Protein AF-A0A352Z341-F1 (afdb_monomer_lite)

Foldseek 3Di:
DDDDDDACLCVLQDPVSLVVQLVVCVVPHDPVSNVVSVVSPCVNCPLVNVCVVVVHDSVRD

Structure (mmCIF, N/CA/C/O backbone):
data_AF-A0A352Z341-F1
#
_entry.id   AF-A0A352Z341-F1
#
loop_
_atom_site.group_PDB
_atom_site.id
_atom_site.type_symbol
_atom_site.label_atom_id
_atom_site.label_alt_id
_atom_site.label_comp_id
_atom_site.label_asym_id
_atom_site.label_entity_id
_atom_site.label_seq_id
_atom_site.pdbx_PDB_ins_code
_atom_site.Cartn_x
_atom_site.Cartn_y
_atom_site.Cartn_z
_atom_site.occupancy
_atom_site.B_iso_or_equiv
_atom_site.auth_seq_id
_atom_site.auth_comp_id
_atom_site.auth_asym_id
_atom_site.auth_atom_id
_atom_site.pdbx_PDB_model_num
ATOM 1 N N . MET A 1 1 ? -19.963 17.631 -18.400 1.00 67.62 1 MET A N 1
ATOM 2 C CA . MET A 1 1 ? -19.329 16.426 -17.830 1.00 67.62 1 MET A CA 1
ATOM 3 C C . MET A 1 1 ? -18.431 16.906 -16.710 1.00 67.62 1 MET A C 1
ATOM 5 O O . MET A 1 1 ? -17.624 17.788 -16.969 1.00 67.62 1 MET A O 1
ATOM 9 N N . GLU A 1 2 ? -18.638 16.428 -15.486 1.00 79.56 2 GLU A N 1
ATOM 10 C CA . GLU A 1 2 ? -17.760 16.739 -14.351 1.00 79.56 2 GLU A CA 1
ATOM 11 C C . GLU A 1 2 ? -16.661 15.675 -14.254 1.00 79.56 2 GLU A C 1
ATOM 13 O O . GLU A 1 2 ? -16.917 14.501 -14.521 1.00 79.56 2 GLU A O 1
ATOM 18 N N . THR A 1 3 ? -15.437 16.086 -13.923 1.00 87.62 3 THR A N 1
ATOM 19 C CA . THR A 1 3 ? -14.273 15.197 -13.780 1.00 87.62 3 THR A CA 1
ATOM 20 C C . THR A 1 3 ? -13.874 15.091 -12.314 1.00 87.62 3 THR A C 1
ATOM 22 O O . THR A 1 3 ? -13.792 16.114 -11.634 1.00 87.62 3 THR A O 1
ATOM 25 N N . SER A 1 4 ? -13.561 13.886 -11.839 1.00 88.06 4 SER A N 1
ATOM 26 C CA . SER A 1 4 ? -12.955 13.659 -10.523 1.00 88.06 4 SER A CA 1
ATOM 27 C C . SER A 1 4 ? -11.435 13.514 -10.629 1.00 88.06 4 SER A C 1
ATOM 29 O O . SER A 1 4 ? -10.885 13.232 -11.696 1.00 88.06 4 SER A O 1
ATOM 31 N N . LYS A 1 5 ? -10.737 13.724 -9.507 1.00 94.12 5 LYS A N 1
ATOM 32 C CA . LYS A 1 5 ? -9.309 13.414 -9.414 1.00 94.12 5 LYS A CA 1
ATOM 33 C C . LYS A 1 5 ? -9.136 11.896 -9.470 1.00 94.12 5 LYS A C 1
ATOM 35 O O . LYS A 1 5 ? -9.803 11.185 -8.728 1.00 94.12 5 LYS A O 1
ATOM 40 N N . PHE A 1 6 ? -8.236 11.429 -10.328 1.00 94.50 6 PHE A N 1
ATOM 41 C CA . PHE A 1 6 ? -7.873 10.020 -10.389 1.00 94.50 6 PHE A CA 1
ATOM 42 C C . PHE A 1 6 ? -7.022 9.623 -9.180 1.00 94.50 6 PHE A C 1
ATOM 44 O O . PHE A 1 6 ? -6.075 10.331 -8.821 1.00 94.50 6 PHE A O 1
ATOM 51 N N . ASP A 1 7 ? -7.350 8.477 -8.596 1.00 95.12 7 ASP A N 1
ATOM 52 C CA . ASP A 1 7 ? -6.580 7.821 -7.551 1.00 95.12 7 ASP A CA 1
ATOM 53 C C . ASP A 1 7 ? -6.581 6.317 -7.820 1.00 95.12 7 ASP A C 1
ATOM 55 O O . ASP A 1 7 ? -7.639 5.698 -7.895 1.00 95.12 7 ASP A O 1
ATOM 59 N N . ILE A 1 8 ? -5.404 5.721 -8.008 1.00 96.19 8 ILE A N 1
ATOM 60 C CA . ILE A 1 8 ? -5.298 4.297 -8.356 1.00 96.19 8 ILE A CA 1
ATOM 61 C C . ILE A 1 8 ? -5.807 3.394 -7.225 1.00 96.19 8 ILE A C 1
ATOM 63 O O . ILE A 1 8 ? -6.330 2.318 -7.499 1.00 96.19 8 ILE A O 1
ATOM 67 N N . ALA A 1 9 ? -5.717 3.843 -5.966 1.00 97.19 9 ALA A N 1
ATOM 68 C CA . ALA A 1 9 ? -6.167 3.065 -4.816 1.00 97.19 9 ALA A CA 1
ATOM 69 C C . ALA A 1 9 ? -7.673 2.755 -4.867 1.00 97.19 9 ALA A C 1
ATOM 71 O O . ALA A 1 9 ? -8.088 1.721 -4.351 1.00 97.19 9 ALA A O 1
ATOM 72 N N . ASP A 1 10 ? -8.468 3.596 -5.539 1.00 96.56 10 ASP A N 1
ATOM 73 C CA . ASP A 1 10 ? -9.911 3.391 -5.716 1.00 96.56 10 ASP A CA 1
ATOM 74 C C . ASP A 1 10 ? -10.237 2.191 -6.631 1.00 96.56 10 ASP A C 1
ATOM 76 O O . ASP A 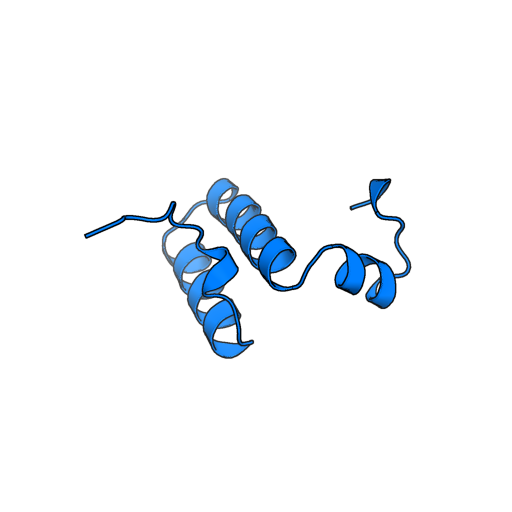1 10 ? -11.381 1.746 -6.672 1.00 96.56 10 ASP A O 1
ATOM 80 N N . TYR A 1 11 ? -9.242 1.657 -7.351 1.00 96.56 11 TYR A N 1
ATOM 81 C CA . TYR A 1 11 ? -9.385 0.553 -8.310 1.00 96.56 11 TYR A CA 1
ATOM 82 C C . TYR A 1 11 ? -8.649 -0.729 -7.879 1.00 96.56 11 TYR A C 1
ATOM 84 O O . TYR A 1 11 ? -8.694 -1.734 -8.586 1.00 96.56 11 TYR A O 1
ATOM 92 N N . LEU A 1 12 ? -7.965 -0.716 -6.729 1.00 98.06 12 LEU A N 1
ATOM 93 C CA . LEU A 1 12 ? -7.277 -1.879 -6.152 1.00 98.06 12 LEU A CA 1
ATOM 94 C C . LEU A 1 12 ? -8.194 -2.599 -5.148 1.00 98.06 12 LEU A C 1
ATOM 96 O O . LEU A 1 12 ? -7.886 -2.685 -3.957 1.00 98.06 12 LEU A O 1
ATOM 100 N N . ASP A 1 13 ? -9.348 -3.062 -5.634 1.00 95.88 13 ASP A N 1
ATOM 101 C CA . ASP A 1 13 ? -10.488 -3.551 -4.840 1.00 95.88 13 ASP A CA 1
ATOM 102 C C . ASP A 1 13 ? -10.534 -5.078 -4.635 1.00 95.88 13 ASP A C 1
ATOM 104 O O . ASP A 1 13 ? -11.368 -5.592 -3.885 1.00 95.88 13 ASP A O 1
ATOM 108 N N . SER A 1 14 ? -9.621 -5.806 -5.274 1.00 97.62 14 SER A N 1
ATOM 109 C CA . SER A 1 14 ? -9.510 -7.261 -5.21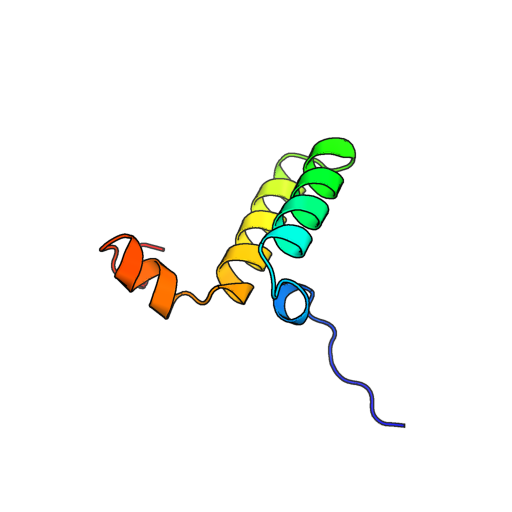4 1.00 97.62 14 SER A CA 1
ATOM 110 C C . SER A 1 14 ? -8.051 -7.699 -5.140 1.00 97.62 14 SER A C 1
ATOM 112 O O . SER A 1 14 ? -7.134 -6.981 -5.550 1.00 97.62 14 SER A O 1
ATOM 114 N N . ASN A 1 15 ? -7.830 -8.902 -4.609 1.00 96.88 15 ASN A N 1
ATOM 115 C CA . ASN A 1 15 ? -6.485 -9.459 -4.481 1.00 96.88 15 ASN A CA 1
ATOM 116 C C . ASN A 1 15 ? -5.845 -9.682 -5.855 1.00 96.88 15 ASN A C 1
ATOM 118 O O . ASN A 1 15 ? -4.645 -9.481 -6.011 1.00 96.88 15 ASN A O 1
ATOM 122 N N . GLU A 1 16 ? -6.649 -10.058 -6.847 1.00 98.06 16 GLU A N 1
ATOM 123 C CA . GLU A 1 16 ? -6.235 -10.234 -8.233 1.00 98.06 16 GLU A CA 1
ATOM 124 C C . GLU A 1 16 ? -5.744 -8.907 -8.827 1.00 98.06 16 GLU A C 1
ATOM 126 O O . GLU A 1 16 ? -4.641 -8.853 -9.363 1.00 98.06 16 GLU A O 1
ATOM 131 N N . MET A 1 17 ? -6.498 -7.814 -8.655 1.00 98.19 17 MET A N 1
ATOM 132 C CA . MET A 1 17 ? -6.089 -6.486 -9.134 1.00 98.19 17 MET A CA 1
ATOM 133 C C . MET A 1 17 ? -4.813 -5.989 -8.451 1.00 98.19 17 MET A C 1
ATOM 135 O O . MET A 1 17 ? -3.938 -5.429 -9.109 1.00 98.19 17 MET A O 1
ATOM 139 N N . ILE A 1 18 ? -4.679 -6.220 -7.143 1.00 98.19 18 ILE A N 1
ATOM 140 C CA . ILE A 1 18 ? -3.466 -5.880 -6.389 1.00 98.19 18 ILE A CA 1
ATOM 141 C C . ILE A 1 18 ? -2.257 -6.663 -6.913 1.00 98.19 18 ILE A C 1
ATOM 143 O O . ILE A 1 18 ? -1.188 -6.080 -7.095 1.00 98.19 18 ILE A O 1
ATOM 147 N N . ALA A 1 19 ? -2.417 -7.965 -7.163 1.00 98.19 19 ALA A N 1
ATOM 148 C CA . ALA A 1 19 ? -1.342 -8.816 -7.659 1.00 98.19 19 ALA A CA 1
ATOM 149 C C . ALA A 1 19 ? -0.885 -8.392 -9.060 1.00 98.19 19 ALA A C 1
ATOM 151 O O . ALA A 1 19 ? 0.311 -8.216 -9.276 1.00 98.19 19 ALA A O 1
ATOM 152 N N . GLU A 1 20 ? -1.819 -8.165 -9.986 1.00 98.31 20 GLU A N 1
ATOM 153 C CA . GLU A 1 20 ? -1.502 -7.692 -11.338 1.00 98.31 20 GLU A CA 1
ATOM 154 C C . GLU A 1 20 ? -0.823 -6.318 -11.316 1.00 98.31 20 GLU A C 1
ATOM 156 O O . GLU A 1 20 ? 0.191 -6.112 -11.984 1.00 98.31 20 GLU A O 1
ATOM 161 N N . TYR A 1 21 ? -1.324 -5.393 -10.491 1.00 98.12 21 TYR A N 1
ATOM 162 C CA . TYR A 1 21 ? -0.728 -4.070 -10.325 1.00 98.12 21 TYR A CA 1
ATOM 163 C C . TYR A 1 21 ? 0.718 -4.150 -9.818 1.00 98.12 21 TYR A C 1
ATOM 165 O O . TYR A 1 21 ? 1.616 -3.541 -10.401 1.00 98.12 21 TYR A O 1
ATOM 173 N N . LEU A 1 22 ? 0.962 -4.937 -8.766 1.00 98.12 22 LEU A N 1
ATOM 174 C CA . LEU A 1 22 ? 2.305 -5.118 -8.222 1.00 98.12 22 LEU A CA 1
ATOM 175 C C . LEU A 1 22 ? 3.230 -5.833 -9.217 1.00 98.12 22 LEU A C 1
ATOM 177 O O . LEU A 1 22 ? 4.383 -5.437 -9.356 1.00 98.12 22 LEU A O 1
ATOM 181 N N . ASN A 1 23 ? 2.737 -6.844 -9.938 1.00 98.31 23 ASN A N 1
ATOM 182 C CA . ASN A 1 23 ? 3.516 -7.564 -10.948 1.00 98.31 23 ASN A CA 1
ATOM 183 C C . ASN A 1 23 ? 3.971 -6.645 -12.085 1.00 98.31 23 ASN A C 1
ATOM 185 O O . ASN A 1 23 ? 5.125 -6.732 -12.500 1.00 98.31 23 ASN A O 1
ATOM 189 N N . ALA A 1 24 ? 3.102 -5.749 -12.561 1.00 98.19 24 ALA A N 1
ATOM 190 C CA . ALA A 1 24 ? 3.460 -4.777 -13.591 1.00 98.19 24 ALA A CA 1
ATOM 191 C C . ALA A 1 24 ? 4.611 -3.866 -13.131 1.00 98.19 24 ALA A C 1
ATOM 193 O O . ALA A 1 24 ? 5.579 -3.659 -13.859 1.00 98.19 24 ALA A O 1
ATOM 194 N N . ILE A 1 25 ? 4.550 -3.386 -11.887 1.00 98.25 25 ILE A N 1
ATOM 195 C CA . ILE A 1 25 ? 5.587 -2.520 -11.308 1.00 98.25 25 ILE A CA 1
ATOM 196 C C . ILE A 1 25 ? 6.891 -3.281 -11.087 1.00 98.25 25 ILE A C 1
ATOM 198 O O . ILE A 1 25 ? 7.955 -2.756 -11.380 1.00 98.25 25 ILE A O 1
ATOM 202 N N . LEU A 1 26 ? 6.830 -4.528 -10.620 1.00 98.12 26 LEU A N 1
ATOM 203 C CA . LEU A 1 26 ? 8.024 -5.361 -10.458 1.00 98.12 26 LEU A CA 1
ATOM 204 C C . LEU A 1 26 ? 8.691 -5.712 -11.796 1.00 98.12 26 LEU A C 1
ATOM 206 O O . LEU A 1 26 ? 9.892 -5.973 -11.824 1.00 98.12 26 LEU A O 1
ATOM 210 N N . ALA A 1 27 ? 7.926 -5.762 -12.889 1.00 98.31 27 ALA A N 1
ATOM 211 C CA . ALA A 1 27 ? 8.444 -6.074 -14.215 1.00 98.31 27 ALA A CA 1
ATOM 212 C C . ALA A 1 27 ? 9.066 -4.857 -14.920 1.00 98.31 27 ALA A C 1
ATOM 214 O O . ALA A 1 27 ? 10.040 -5.022 -15.656 1.00 98.31 27 ALA A O 1
ATOM 215 N N . GLU A 1 28 ? 8.500 -3.664 -14.725 1.00 97.50 28 GLU A N 1
ATOM 216 C CA . GLU A 1 28 ? 8.821 -2.479 -15.537 1.00 97.50 28 GLU A CA 1
ATOM 217 C C . GLU A 1 28 ? 9.327 -1.269 -14.737 1.00 97.50 28 GLU A C 1
ATOM 219 O O . GLU A 1 28 ? 9.935 -0.374 -15.325 1.00 97.50 28 GLU A O 1
ATOM 224 N N . GLY A 1 29 ? 9.072 -1.222 -13.429 1.00 96.81 29 GLY A N 1
ATOM 225 C CA . GLY A 1 29 ? 9.403 -0.101 -12.551 1.00 96.81 29 GLY A CA 1
ATOM 226 C C . GLY A 1 29 ? 10.740 -0.245 -11.828 1.00 96.81 29 GLY A C 1
ATOM 227 O O . GLY A 1 29 ? 11.490 -1.206 -12.015 1.00 96.81 29 GLY A O 1
ATOM 228 N N . ASP A 1 30 ? 11.030 0.735 -10.976 1.00 98.31 30 ASP A N 1
ATOM 229 C CA . ASP A 1 30 ? 12.198 0.740 -10.095 1.00 98.31 30 ASP A CA 1
ATOM 230 C C . ASP A 1 30 ? 11.831 0.592 -8.604 1.00 98.31 30 ASP A C 1
ATOM 232 O O . ASP A 1 30 ? 10.665 0.486 -8.215 1.00 98.31 30 ASP A O 1
ATOM 236 N N . ASP A 1 31 ? 12.847 0.574 -7.737 1.00 97.62 31 ASP A N 1
ATOM 237 C CA . ASP A 1 31 ? 12.667 0.450 -6.285 1.00 97.62 31 ASP A CA 1
ATOM 238 C C . ASP A 1 31 ? 11.737 1.534 -5.708 1.00 97.62 31 ASP A C 1
ATOM 240 O O . ASP A 1 31 ? 11.023 1.293 -4.729 1.00 97.62 31 ASP A O 1
ATOM 244 N N . SER A 1 32 ? 11.731 2.734 -6.299 1.00 98.19 32 SER A N 1
ATOM 245 C CA . SER A 1 32 ? 10.868 3.829 -5.863 1.00 98.19 32 SER A CA 1
ATOM 246 C C . SER A 1 32 ? 9.412 3.592 -6.267 1.00 98.19 32 SER A C 1
ATOM 248 O O . SER A 1 32 ? 8.516 3.810 -5.446 1.00 98.19 32 SER A O 1
ATOM 250 N N . ASP A 1 33 ? 9.176 3.037 -7.458 1.00 98.12 33 ASP A N 1
ATOM 251 C CA . ASP A 1 33 ? 7.841 2.646 -7.912 1.00 98.12 33 ASP A CA 1
ATOM 252 C C . ASP A 1 33 ? 7.244 1.552 -7.023 1.00 98.12 33 ASP A C 1
ATOM 254 O O . ASP A 1 33 ? 6.061 1.610 -6.683 1.00 98.12 33 ASP A O 1
ATOM 258 N N . VAL A 1 34 ? 8.057 0.590 -6.573 1.00 98.12 34 VAL A N 1
ATOM 259 C CA . VAL A 1 34 ? 7.613 -0.463 -5.643 1.00 98.12 34 VAL A CA 1
ATOM 260 C C . VAL A 1 34 ? 7.151 0.135 -4.312 1.00 98.12 34 VAL A C 1
ATOM 262 O O . VAL A 1 34 ? 6.095 -0.239 -3.794 1.00 98.12 34 VAL A O 1
ATOM 265 N N . ILE A 1 35 ? 7.893 1.097 -3.756 1.00 97.94 35 ILE A N 1
ATOM 266 C CA . ILE A 1 35 ? 7.503 1.780 -2.511 1.00 97.94 35 ILE A CA 1
ATOM 267 C C . ILE A 1 35 ? 6.181 2.533 -2.707 1.00 97.94 35 ILE A C 1
ATOM 269 O O . ILE A 1 35 ? 5.275 2.440 -1.872 1.00 97.94 35 ILE A O 1
ATOM 273 N N . THR A 1 36 ? 6.039 3.245 -3.825 1.00 97.94 36 THR A N 1
ATOM 274 C CA . THR A 1 36 ? 4.802 3.948 -4.178 1.00 97.94 36 THR A CA 1
ATOM 275 C C . THR A 1 36 ? 3.624 2.983 -4.332 1.00 97.94 36 THR A C 1
ATOM 277 O O . THR A 1 36 ? 2.542 3.244 -3.800 1.00 97.94 36 THR A O 1
ATOM 280 N N . ALA A 1 37 ? 3.836 1.836 -4.977 1.00 98.19 37 ALA A N 1
ATOM 281 C CA . ALA A 1 37 ? 2.833 0.794 -5.147 1.00 98.19 37 ALA A CA 1
ATOM 282 C C . ALA A 1 37 ? 2.325 0.249 -3.813 1.00 98.19 37 ALA A C 1
ATOM 284 O O . ALA A 1 37 ? 1.115 0.130 -3.610 1.00 98.19 37 ALA A O 1
ATOM 285 N N . ILE A 1 38 ? 3.240 -0.030 -2.880 1.00 97.00 38 ILE A N 1
ATOM 286 C CA . ILE A 1 38 ? 2.893 -0.466 -1.524 1.00 97.00 38 ILE A CA 1
ATOM 287 C C . ILE A 1 38 ? 2.011 0.587 -0.851 1.00 97.00 38 ILE A C 1
ATOM 289 O O . ILE A 1 38 ? 1.000 0.234 -0.248 1.00 97.00 38 ILE A O 1
ATOM 293 N N . GLY A 1 39 ? 2.328 1.876 -1.004 1.00 96.88 39 GLY A N 1
ATOM 294 C CA . GLY A 1 39 ? 1.490 2.967 -0.505 1.00 96.88 39 GLY A CA 1
ATOM 295 C C . GLY A 1 39 ? 0.076 2.966 -1.098 1.00 96.88 39 GLY A C 1
ATOM 296 O O . GLY A 1 39 ? -0.902 3.116 -0.362 1.00 96.88 39 GLY A O 1
ATOM 297 N N . HIS A 1 40 ? -0.056 2.751 -2.410 1.00 98.00 40 HIS A N 1
ATOM 298 C CA . HIS A 1 40 ? -1.357 2.653 -3.079 1.00 98.00 40 HIS A CA 1
ATOM 299 C C . HIS A 1 40 ? -2.184 1.462 -2.584 1.00 98.00 40 HIS A C 1
ATOM 301 O O . HIS A 1 40 ? -3.358 1.626 -2.251 1.00 98.00 40 HIS A O 1
ATOM 307 N N . ILE A 1 41 ? -1.565 0.285 -2.475 1.00 97.81 41 ILE A N 1
ATOM 308 C CA . ILE A 1 41 ? -2.207 -0.941 -1.979 1.00 97.81 41 ILE A CA 1
ATOM 309 C C . ILE A 1 41 ? -2.623 -0.763 -0.516 1.00 97.81 41 ILE A C 1
ATOM 311 O O . ILE A 1 41 ? -3.749 -1.059 -0.124 1.00 97.81 41 ILE A O 1
ATOM 315 N N . ALA A 1 42 ? -1.738 -0.217 0.315 1.00 96.44 42 ALA A N 1
ATOM 316 C CA . ALA A 1 42 ? -2.036 -0.004 1.721 1.00 96.44 42 ALA A CA 1
ATOM 317 C C . ALA A 1 42 ? -3.187 1.007 1.901 1.00 96.44 42 ALA A C 1
ATOM 319 O O . ALA A 1 42 ? -4.039 0.847 2.780 1.00 96.44 42 ALA A O 1
ATOM 320 N N . LYS A 1 43 ? -3.266 2.018 1.026 1.00 96.50 43 LYS A N 1
ATOM 321 C CA . LYS A 1 43 ? -4.395 2.948 0.969 1.00 96.50 43 LYS A CA 1
ATOM 322 C C . LYS A 1 43 ? -5.702 2.260 0.565 1.00 96.50 43 LYS A C 1
ATOM 324 O O . LYS A 1 43 ? -6.710 2.550 1.209 1.00 96.50 43 LYS A O 1
ATOM 329 N N . SER A 1 44 ? -5.696 1.360 -0.424 1.00 97.56 44 SER A N 1
ATOM 330 C CA . SER A 1 44 ? -6.913 0.651 -0.861 1.00 97.56 44 SER A CA 1
ATOM 331 C C . SER A 1 44 ? -7.456 -0.300 0.212 1.00 97.56 44 SER A C 1
ATOM 333 O O . SER A 1 44 ? -8.666 -0.404 0.399 1.00 97.56 44 SER A O 1
ATOM 335 N N . ILE A 1 45 ? -6.570 -0.922 0.997 1.00 95.69 45 ILE A N 1
ATOM 336 C CA . ILE A 1 45 ? -6.936 -1.770 2.146 1.00 95.69 45 ILE A CA 1
ATOM 337 C C . ILE A 1 45 ? -7.445 -0.926 3.329 1.00 95.69 45 ILE A C 1
ATOM 339 O O . ILE A 1 45 ? -8.357 -1.329 4.057 1.00 95.69 45 ILE A O 1
ATOM 343 N N . GLY A 1 46 ? -6.846 0.250 3.531 1.00 95.00 46 GLY A N 1
ATOM 344 C CA . GLY A 1 46 ? -7.175 1.199 4.587 1.00 95.00 46 GLY A CA 1
ATOM 345 C C . GLY A 1 46 ? -6.351 1.009 5.866 1.00 95.00 46 GLY A C 1
ATOM 346 O O . GLY A 1 46 ? -6.355 -0.046 6.502 1.00 95.00 46 GLY A O 1
ATOM 347 N N . MET A 1 47 ? -5.721 2.096 6.330 1.00 93.50 47 MET A N 1
ATOM 348 C CA . MET A 1 47 ? -4.832 2.105 7.510 1.00 93.50 47 MET A CA 1
ATOM 349 C C . MET A 1 47 ? -5.483 1.589 8.800 1.00 93.50 47 MET A C 1
ATOM 351 O O . MET A 1 47 ? -4.805 1.049 9.667 1.00 93.50 47 MET A O 1
ATOM 355 N N . THR A 1 48 ? -6.803 1.752 8.948 1.00 94.69 48 THR A N 1
ATOM 356 C CA . THR A 1 48 ? -7.548 1.208 10.096 1.00 94.69 48 THR A CA 1
ATOM 357 C C . THR A 1 48 ? -7.454 -0.310 10.151 1.00 94.69 48 THR A C 1
ATOM 359 O O . THR A 1 48 ? -7.190 -0.870 11.210 1.00 94.69 48 THR A O 1
ATOM 362 N N . LYS A 1 49 ? -7.693 -0.957 9.006 1.00 94.88 49 LYS A N 1
ATOM 363 C CA . LYS A 1 49 ? -7.723 -2.408 8.882 1.00 94.88 49 LYS A C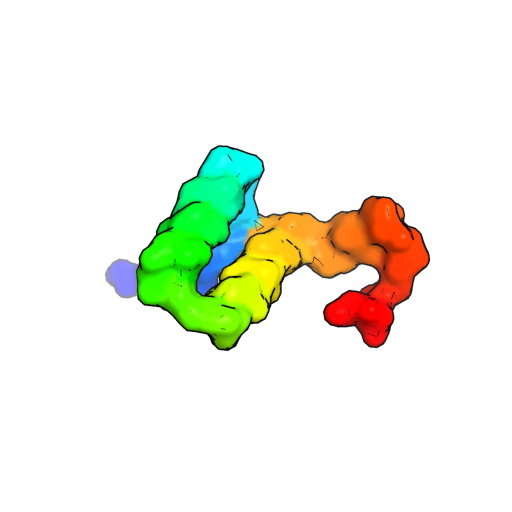A 1
ATOM 364 C C . LYS A 1 49 ? -6.319 -2.973 9.070 1.00 94.88 49 LYS A 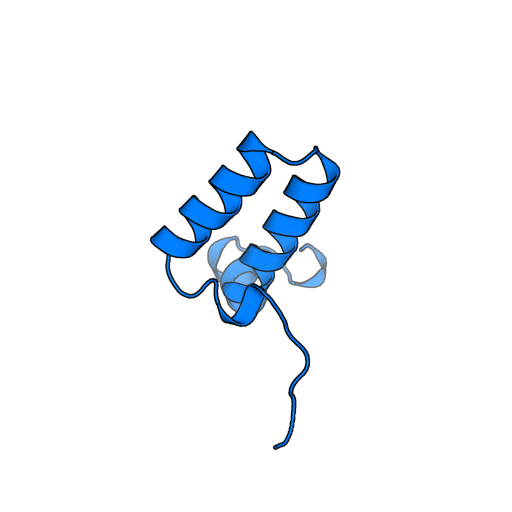C 1
ATOM 366 O O . LYS A 1 49 ? -6.138 -3.882 9.868 1.00 94.88 49 LYS A O 1
ATOM 371 N N . ILE A 1 50 ? -5.319 -2.343 8.451 1.00 95.00 50 ILE A N 1
ATOM 372 C CA . ILE A 1 50 ? -3.909 -2.728 8.610 1.00 95.00 50 ILE A CA 1
ATOM 373 C C . ILE A 1 50 ? -3.476 -2.656 10.079 1.00 95.00 50 ILE A C 1
ATOM 375 O O . ILE A 1 50 ? -2.893 -3.608 10.592 1.00 95.00 50 ILE A O 1
ATOM 379 N N . ALA A 1 51 ? -3.799 -1.572 10.790 1.00 95.56 51 ALA A N 1
ATOM 380 C CA . ALA A 1 51 ? -3.493 -1.446 12.217 1.00 95.56 51 ALA A CA 1
ATOM 381 C C . ALA A 1 51 ? -4.132 -2.572 13.055 1.00 95.56 51 ALA A C 1
ATOM 383 O O . ALA A 1 51 ? -3.487 -3.144 13.931 1.00 95.56 51 ALA A O 1
ATOM 384 N N . GLN A 1 52 ? -5.389 -2.923 12.762 1.00 95.44 52 GLN A N 1
ATOM 385 C CA . GLN A 1 52 ? -6.100 -4.005 13.450 1.00 95.44 52 GLN A CA 1
ATOM 386 C C . GLN A 1 52 ? -5.478 -5.381 13.188 1.00 95.44 52 GLN A C 1
ATOM 388 O O . GLN A 1 52 ? -5.326 -6.159 14.125 1.00 95.44 52 GLN A O 1
ATOM 393 N N . GLU A 1 53 ? -5.108 -5.676 11.942 1.00 95.62 53 GLU A N 1
ATOM 394 C CA . GLU A 1 53 ? -4.562 -6.982 11.549 1.00 95.62 53 GLU A CA 1
ATOM 395 C C . GLU A 1 53 ? -3.108 -7.178 11.998 1.00 95.62 53 GLU A C 1
ATOM 397 O O . GLU A 1 53 ? -2.711 -8.287 12.348 1.00 95.62 53 GLU A O 1
ATOM 402 N N . THR A 1 54 ? -2.314 -6.107 12.024 1.00 95.12 54 THR A N 1
ATOM 403 C CA . THR A 1 54 ? -0.889 -6.158 12.400 1.00 95.12 54 THR A CA 1
ATOM 404 C C . THR A 1 54 ? -0.642 -5.961 13.897 1.00 95.12 54 THR A C 1
ATOM 406 O O . THR A 1 54 ? 0.451 -6.246 14.382 1.00 95.12 54 THR A O 1
ATOM 409 N N . GLY A 1 55 ? -1.626 -5.439 14.638 1.00 94.94 55 GLY A N 1
ATOM 410 C CA . GLY A 1 55 ? -1.450 -5.007 16.027 1.00 94.94 55 GLY A CA 1
ATOM 411 C C . GLY A 1 55 ? -0.606 -3.734 16.181 1.00 94.94 55 GLY A C 1
ATOM 412 O O . GLY A 1 55 ? -0.248 -3.372 17.303 1.00 94.94 55 GLY A O 1
ATOM 413 N N . LEU A 1 56 ? -0.281 -3.050 15.078 1.00 94.38 56 LEU A N 1
ATOM 414 C CA . LEU A 1 56 ? 0.467 -1.796 15.084 1.00 94.38 56 LEU A CA 1
ATOM 415 C C . LEU A 1 56 ? -0.456 -0.596 15.305 1.00 94.38 56 LEU A C 1
ATOM 417 O O . LEU A 1 56 ? -1.605 -0.558 14.865 1.00 94.38 56 LEU A O 1
ATOM 421 N N . SER A 1 57 ? 0.067 0.432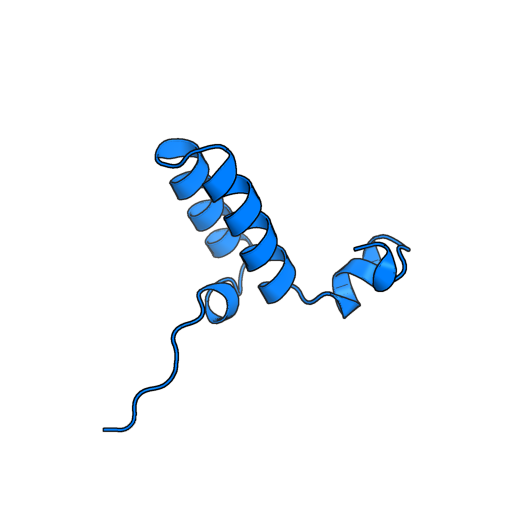 15.972 1.00 90.25 57 SER A N 1
ATOM 422 C CA . SER A 1 57 ? -0.636 1.709 16.100 1.00 90.25 57 SER A CA 1
ATOM 423 C C . SER A 1 57 ? -0.555 2.505 14.792 1.00 90.25 57 SER A C 1
ATOM 425 O O . SER A 1 57 ? 0.433 2.402 14.073 1.00 90.25 57 SER A O 1
ATOM 427 N N . ARG A 1 58 ? -1.557 3.344 14.487 1.00 82.62 58 ARG A N 1
ATOM 428 C CA . ARG A 1 58 ? -1.547 4.181 13.267 1.00 82.62 58 ARG A CA 1
ATOM 429 C C . ARG A 1 58 ? -0.295 5.061 13.111 1.00 82.62 58 ARG A C 1
ATOM 431 O O . ARG A 1 58 ? 0.153 5.170 11.986 1.00 82.62 58 ARG A O 1
ATOM 438 N N . PRO A 1 59 ? 0.272 5.682 14.168 1.00 89.06 59 PRO A N 1
ATOM 439 C CA . PRO A 1 59 ? 1.536 6.420 14.050 1.00 89.06 59 PRO A CA 1
ATOM 440 C C . PRO A 1 59 ? 2.769 5.552 13.757 1.00 89.06 59 PRO A C 1
ATOM 442 O O . PRO A 1 59 ? 3.832 6.097 13.485 1.00 89.06 59 PRO A O 1
ATOM 445 N N . SER A 1 60 ? 2.663 4.229 13.910 1.00 86.50 60 SER A N 1
ATOM 446 C CA . SER A 1 60 ? 3.738 3.270 13.622 1.00 86.50 60 SER A CA 1
ATOM 447 C C . SER A 1 60 ? 3.704 2.741 12.184 1.00 86.50 60 SER A C 1
ATOM 449 O O . SER A 1 60 ? 4.625 2.021 11.807 1.00 86.50 60 SER A O 1
ATOM 451 N N . LEU A 1 61 ? 2.638 3.050 11.438 1.00 83.44 61 LEU A N 1
ATOM 452 C CA . LEU A 1 61 ? 2.454 2.756 10.014 1.00 83.44 61 LEU A CA 1
ATOM 453 C C . LEU A 1 61 ? 2.863 3.979 9.188 1.00 83.44 61 LEU A C 1
ATOM 455 O O . LEU A 1 61 ? 3.457 3.768 8.112 1.00 83.44 61 LEU A O 1
#

pLDDT: mean 94.93, std 5.41, range [67.62, 98.31]

Sequence (61 aa):
METSKFDIADYLDSNEMIAEYLNAILAEGDDSDVITAIGHIAKSIGMTKIAQETGLSRPSL

Secondary structure (DSSP, 8-state):
---PPP-GGGG--SHHHHHHHHHHHHHH--HHHHHHHHHHHHHHH-HHHHHHHH---GGG-

Radius of gyration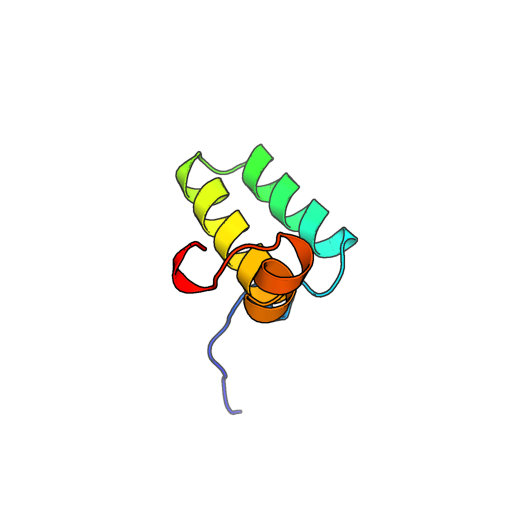: 13.35 Å; chains: 1; bounding box: 32×27×34 Å